Protein AF-A0A1I4HC28-F1 (afdb_monomer)

Mean predicted aligned error: 5.32 Å

Secondary structure (DSSP, 8-state):
---B-SSPPPP-TTEEEEEEEEETTEEEEEEEESSGGG-EEESS-HHHHHHHHHHHTT--HHHHHHHHHHHH---SS--EEEETTTTEEE---SSPPPP--

Radius of gyration: 13.85 Å; Cα contacts (8 Å, |Δi|>4): 143; chains: 1; bounding box: 39×30×32 Å

Nearest PDB structures (foldseek):
  5w0n-assembly1_A  TM=4.657E-01  e=3.094E+00  Homo sapiens
  8opt-assembly1_A  TM=4.638E-01  e=3.300E+00  Homo sapiens
  5lge-assembly1_A  TM=4.095E-01  e=3.300E+00  Homo sapiens
  5lge-assembly2_C  TM=3.679E-01  e=2.900E+00  Homo sapiens
  5lge-assembly1_B  TM=4.099E-01  e=5.188E+00  Homo sapiens

Foldseek 3Di:
DAAEDQDDDADALQFPDWFWDQDPPGIKIWTDGVDNVPIYIYPDDSQRNVQVNLVVVVHGPVVQLVVQCVVVVDNPQGKGPSDVVRPDIDGDDPDGDDPDD

InterPro domains:
  IPR010461 Competence protein ComK [PF06338] (10-91)

Solvent-accessible surface area (backbone atoms only — not comparable to full-atom values): 6066 Å² total; per-residue (Å²): 129,89,44,78,36,100,60,85,73,89,80,51,67,56,49,72,44,71,39,42,40,81,50,99,84,57,58,37,16,38,40,38,38,76,54,72,89,69,35,36,27,22,71,55,51,49,69,53,50,50,39,52,47,26,48,76,74,76,43,50,52,66,58,39,48,52,51,29,24,71,74,68,67,38,79,76,62,38,59,31,70,79,38,76,89,73,64,28,67,51,73,60,74,91,69,54,70,72,81,87,127

Sequence (101 aa):
MEILMEKIKEISPTTLAIVGYEAEEGFLTRVIEYEEADDYETTFSTQQVMGMTCKAFGISLKGLIEGARMLSGITHKPPIAVDRISGMYFFLSKKGLKPAI

Organism: NCBI:txid334253

Structure (mmCIF, N/CA/C/O backbone):
data_AF-A0A1I4HC28-F1
#
_entry.id   AF-A0A1I4HC28-F1
#
loop_
_atom_site.group_PDB
_atom_site.id
_atom_site.type_symbol
_atom_site.label_atom_id
_atom_site.label_alt_id
_atom_site.label_comp_id
_atom_site.label_asym_id
_atom_site.label_entity_id
_atom_site.label_seq_id
_atom_site.pdbx_PDB_ins_code
_atom_site.Cartn_x
_atom_site.Cartn_y
_atom_site.Cartn_z
_atom_site.occupancy
_atom_site.B_iso_or_equiv
_atom_site.auth_seq_id
_atom_site.auth_comp_id
_atom_site.auth_asym_id
_atom_site.auth_atom_id
_atom_site.pdbx_PDB_model_num
ATOM 1 N N . MET A 1 1 ? 14.203 -7.765 -13.866 1.00 52.41 1 MET A N 1
ATOM 2 C CA . MET A 1 1 ? 15.084 -6.587 -13.708 1.00 52.41 1 MET A CA 1
ATOM 3 C C . MET A 1 1 ? 14.418 -5.719 -12.666 1.00 52.41 1 MET A C 1
ATOM 5 O O . MET A 1 1 ? 13.345 -5.209 -12.946 1.00 52.41 1 MET A O 1
ATOM 9 N N . GLU A 1 2 ? 14.968 -5.656 -11.457 1.00 59.47 2 GLU A N 1
ATOM 10 C CA . GLU A 1 2 ? 14.383 -4.876 -10.361 1.00 59.47 2 GLU A CA 1
ATOM 11 C C . GLU A 1 2 ? 14.641 -3.391 -10.635 1.00 59.47 2 GLU A C 1
ATOM 13 O O . GLU A 1 2 ? 15.763 -2.900 -10.522 1.00 59.47 2 GLU A O 1
ATOM 18 N N . ILE A 1 3 ? 13.619 -2.691 -11.129 1.00 72.94 3 ILE A N 1
ATOM 19 C CA . ILE A 1 3 ? 13.704 -1.253 -11.370 1.00 72.94 3 ILE A CA 1
ATOM 20 C C . ILE A 1 3 ? 13.394 -0.558 -10.051 1.00 72.94 3 ILE A C 1
ATOM 22 O O . ILE A 1 3 ? 12.241 -0.534 -9.617 1.00 72.94 3 ILE A O 1
ATOM 26 N N . LEU A 1 4 ? 14.417 0.038 -9.441 1.00 81.50 4 LEU A N 1
ATOM 27 C CA . LEU A 1 4 ? 14.226 0.942 -8.317 1.00 81.50 4 LEU A CA 1
ATOM 28 C C . LEU A 1 4 ? 13.683 2.285 -8.822 1.00 81.50 4 LEU A C 1
ATOM 30 O O . LEU A 1 4 ? 14.302 2.957 -9.649 1.00 81.50 4 LEU A O 1
ATOM 34 N N . MET A 1 5 ? 12.521 2.681 -8.315 1.00 78.94 5 MET A N 1
ATOM 35 C CA . MET A 1 5 ? 11.805 3.884 -8.709 1.00 78.94 5 MET A CA 1
ATOM 36 C C . MET A 1 5 ? 11.498 4.751 -7.482 1.00 78.94 5 MET A C 1
ATOM 38 O O . MET A 1 5 ? 10.671 4.429 -6.629 1.00 78.94 5 MET A O 1
ATOM 42 N N . GLU A 1 6 ? 12.130 5.924 -7.432 1.00 83.19 6 GLU A N 1
ATOM 43 C CA . GLU A 1 6 ? 11.948 6.942 -6.378 1.00 83.19 6 GLU A CA 1
ATOM 44 C C . GLU A 1 6 ? 10.722 7.845 -6.619 1.00 83.19 6 GLU A C 1
ATOM 46 O O . GLU A 1 6 ? 10.591 8.956 -6.105 1.00 83.19 6 GLU A O 1
ATOM 51 N N . LYS A 1 7 ? 9.787 7.353 -7.431 1.00 83.44 7 LYS A N 1
ATOM 52 C CA . LYS A 1 7 ? 8.453 7.904 -7.650 1.00 83.44 7 LYS A CA 1
ATOM 53 C C . LYS A 1 7 ? 7.491 6.728 -7.711 1.00 83.44 7 LYS A C 1
ATOM 55 O O . LYS A 1 7 ? 7.818 5.699 -8.280 1.00 83.44 7 LYS A O 1
ATOM 60 N N . ILE A 1 8 ? 6.301 6.873 -7.150 1.00 84.19 8 ILE A N 1
ATOM 61 C CA . ILE A 1 8 ? 5.300 5.804 -7.186 1.00 84.19 8 ILE A CA 1
ATOM 62 C C . ILE A 1 8 ? 4.485 5.941 -8.480 1.00 84.19 8 ILE A C 1
ATOM 64 O O . ILE A 1 8 ? 4.045 7.049 -8.806 1.00 84.19 8 ILE A O 1
ATOM 68 N N . LYS A 1 9 ? 4.310 4.836 -9.222 1.00 89.62 9 LYS A N 1
ATOM 69 C CA . LYS A 1 9 ? 3.308 4.732 -10.296 1.00 89.62 9 LYS A CA 1
ATOM 70 C C . 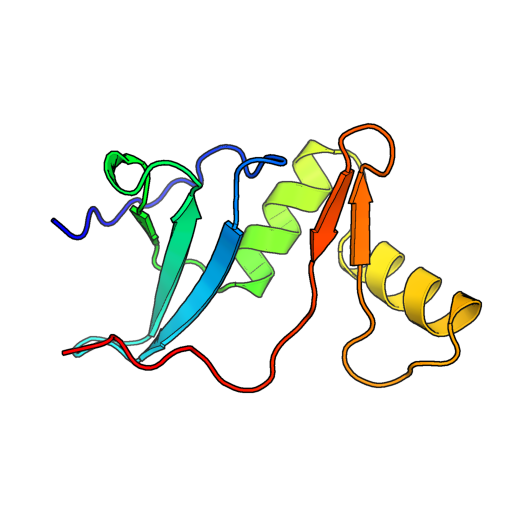LYS A 1 9 ? 1.903 4.836 -9.688 1.00 89.62 9 LYS A C 1
ATOM 72 O O . LYS A 1 9 ? 1.711 4.732 -8.479 1.00 89.62 9 LYS A O 1
ATOM 77 N N . GLU A 1 10 ? 0.902 5.082 -10.518 1.00 90.00 10 GLU A N 1
ATOM 78 C CA . GLU A 1 10 ? -0.477 5.020 -10.046 1.00 90.00 10 GLU A CA 1
ATOM 79 C C . GLU A 1 10 ? -0.813 3.586 -9.623 1.00 90.00 10 GLU A C 1
ATOM 81 O O . GLU A 1 10 ? -0.683 2.662 -10.418 1.00 90.00 10 GLU A O 1
ATOM 86 N N . ILE A 1 11 ? -1.229 3.412 -8.368 1.00 94.56 11 ILE A N 1
ATOM 87 C CA . ILE A 1 11 ? -1.772 2.140 -7.888 1.00 94.56 11 ILE A CA 1
ATOM 88 C C . ILE A 1 11 ? -3.213 2.042 -8.369 1.00 94.56 11 ILE A C 1
ATOM 90 O O . ILE A 1 11 ? -4.006 2.957 -8.127 1.00 94.56 11 ILE A O 1
ATOM 94 N N . SER A 1 12 ? -3.539 0.931 -9.019 1.00 92.94 12 SER A N 1
ATOM 95 C CA . SER A 1 12 ? -4.793 0.749 -9.740 1.00 92.94 12 SER A CA 1
ATOM 96 C C . SER A 1 12 ? -5.430 -0.613 -9.417 1.00 92.94 12 SER A C 1
ATOM 98 O O . SER A 1 12 ? -4.845 -1.418 -8.689 1.00 92.94 12 SER A O 1
ATOM 100 N N . PRO A 1 13 ? -6.627 -0.917 -9.948 1.00 93.25 13 PRO A N 1
ATOM 101 C CA . PRO A 1 13 ? -7.231 -2.243 -9.822 1.00 93.25 13 PRO A CA 1
ATOM 102 C C . PRO A 1 13 ? -6.393 -3.390 -10.407 1.00 93.25 13 PRO A C 1
ATOM 104 O O . PRO A 1 13 ? -6.661 -4.544 -10.083 1.00 93.25 13 PRO A O 1
ATOM 107 N N . THR A 1 14 ? -5.407 -3.104 -11.267 1.00 93.38 14 THR A N 1
ATOM 108 C CA . THR A 1 14 ? -4.460 -4.111 -11.780 1.00 93.38 14 THR A CA 1
ATOM 109 C C . THR A 1 14 ? -3.335 -4.425 -10.801 1.00 93.38 14 THR A C 1
ATOM 111 O O . THR A 1 14 ? -2.677 -5.453 -10.960 1.00 93.38 14 THR A O 1
AT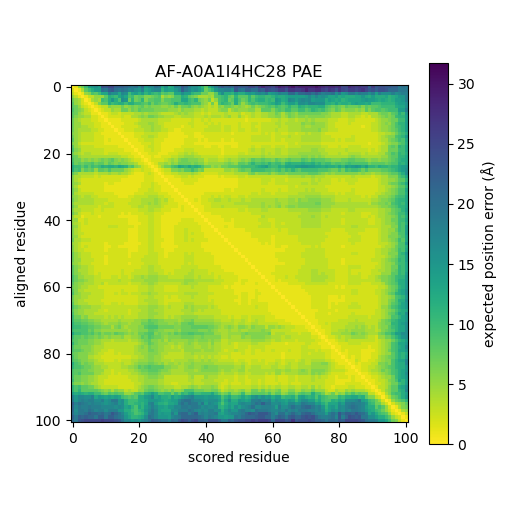OM 114 N N . THR A 1 15 ? -3.126 -3.584 -9.784 1.00 94.94 15 THR A N 1
ATOM 115 C CA . THR A 1 15 ? -2.099 -3.811 -8.773 1.00 94.94 15 THR A CA 1
ATOM 116 C C . THR A 1 15 ? -2.501 -5.010 -7.923 1.00 94.94 15 THR A C 1
ATOM 118 O O . THR A 1 15 ? -3.476 -4.970 -7.171 1.00 94.94 15 THR A O 1
ATOM 121 N N . LEU A 1 16 ? -1.720 -6.083 -8.006 1.00 94.06 16 LEU A N 1
ATOM 122 C CA . LEU A 1 16 ? -1.974 -7.329 -7.291 1.00 94.06 16 LEU A CA 1
ATOM 123 C C . LEU A 1 16 ? -1.514 -7.254 -5.836 1.00 94.06 16 LEU A C 1
ATOM 125 O O . LEU A 1 16 ? -2.201 -7.744 -4.935 1.00 94.06 16 LEU A O 1
ATOM 129 N N . ALA A 1 17 ? -0.341 -6.666 -5.588 1.00 93.50 17 ALA A N 1
ATOM 130 C CA . ALA A 1 17 ? 0.214 -6.596 -4.244 1.00 93.50 17 ALA A CA 1
ATOM 131 C C . ALA A 1 17 ? 1.220 -5.457 -4.063 1.00 93.50 17 ALA A C 1
ATOM 133 O O . ALA A 1 17 ? 1.935 -5.067 -4.977 1.00 93.50 17 ALA A O 1
ATOM 134 N N . ILE A 1 18 ? 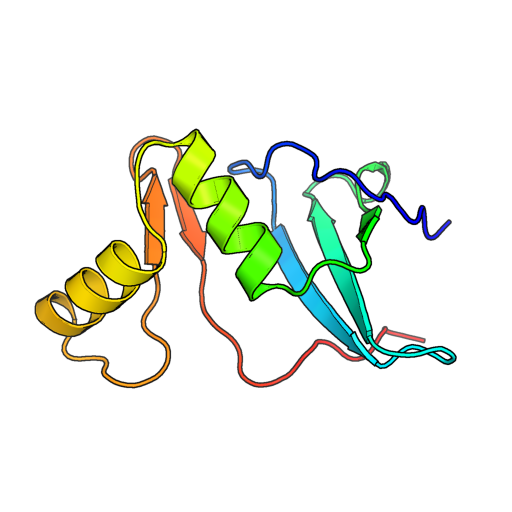1.317 -4.969 -2.827 1.00 94.06 18 ILE A N 1
ATOM 135 C CA . ILE A 1 18 ? 2.354 -4.032 -2.386 1.00 94.06 18 ILE A CA 1
ATOM 136 C C . ILE A 1 18 ? 3.052 -4.686 -1.200 1.00 94.06 18 ILE A C 1
ATOM 138 O O . ILE A 1 18 ? 2.467 -4.846 -0.123 1.00 94.06 18 ILE A O 1
ATOM 142 N N . VAL A 1 19 ? 4.290 -5.121 -1.411 1.00 93.19 19 VAL A N 1
ATOM 143 C CA . VAL A 1 19 ? 4.995 -6.037 -0.515 1.00 93.19 19 VAL A CA 1
ATOM 144 C C . VAL A 1 19 ? 6.323 -5.432 -0.106 1.00 93.19 19 VAL A C 1
ATOM 146 O O . VAL A 1 19 ? 7.188 -5.187 -0.933 1.00 93.19 19 VAL A O 1
ATOM 149 N N . GLY A 1 20 ? 6.489 -5.220 1.194 1.00 91.25 20 GLY A N 1
ATOM 150 C CA . GLY A 1 20 ? 7.765 -4.809 1.760 1.00 91.25 20 GLY A CA 1
ATOM 151 C C . GLY A 1 20 ? 8.633 -6.015 2.114 1.00 91.25 20 GLY A C 1
ATOM 152 O O . GLY A 1 20 ? 8.111 -7.001 2.647 1.00 91.25 20 GLY A O 1
ATOM 153 N N . TYR A 1 21 ? 9.933 -5.924 1.855 1.00 88.44 21 TYR A N 1
ATOM 154 C CA . TYR A 1 21 ? 10.924 -6.946 2.176 1.00 88.44 21 TYR A CA 1
ATOM 155 C C . TYR A 1 21 ? 12.272 -6.312 2.546 1.00 88.44 21 TYR A C 1
ATOM 157 O O . TYR A 1 21 ? 12.572 -5.165 2.214 1.00 88.44 21 TYR A O 1
ATOM 165 N N . GLU A 1 22 ? 13.066 -7.071 3.293 1.00 88.06 22 GLU A N 1
ATOM 166 C CA . GLU A 1 22 ? 14.433 -6.701 3.647 1.00 88.06 22 GLU A CA 1
ATOM 167 C C . GLU A 1 22 ? 15.354 -7.025 2.466 1.00 88.06 22 GLU A C 1
ATOM 169 O O . GLU A 1 22 ? 15.308 -8.137 1.933 1.00 88.06 22 GLU A O 1
ATOM 174 N N . ALA A 1 23 ? 16.143 -6.042 2.047 1.00 85.06 23 ALA A N 1
ATOM 175 C CA . ALA A 1 23 ? 17.148 -6.161 0.997 1.00 85.06 23 ALA A CA 1
ATOM 176 C C . ALA A 1 23 ? 18.553 -6.177 1.624 1.00 85.06 23 ALA A C 1
ATOM 178 O O . ALA A 1 23 ? 18.702 -5.950 2.825 1.00 85.06 23 ALA A O 1
ATOM 179 N N . GLU A 1 24 ? 19.592 -6.424 0.820 1.00 82.56 24 GLU A N 1
ATOM 180 C CA . GLU A 1 24 ? 20.984 -6.369 1.305 1.00 82.56 24 GLU A CA 1
ATOM 181 C C . GLU A 1 24 ? 21.314 -5.008 1.938 1.00 82.56 24 GLU A C 1
ATOM 183 O O . GLU A 1 24 ? 21.976 -4.941 2.973 1.00 82.56 24 GLU A O 1
ATOM 188 N N . GLU A 1 25 ? 20.775 -3.930 1.363 1.00 81.62 25 GLU A N 1
ATOM 189 C CA . GLU A 1 25 ? 20.888 -2.570 1.882 1.00 81.62 25 GLU A CA 1
ATOM 190 C C . GLU A 1 25 ? 19.509 -2.016 2.268 1.00 81.62 25 GLU A C 1
ATOM 192 O O . GLU A 1 25 ? 18.878 -1.243 1.548 1.00 81.62 25 GLU A O 1
ATOM 197 N N . GLY A 1 26 ? 19.029 -2.404 3.451 1.00 84.06 26 GLY A N 1
ATOM 198 C CA . GLY A 1 26 ? 17.852 -1.801 4.075 1.00 84.06 26 GLY A CA 1
ATOM 199 C C . GLY A 1 26 ? 16.530 -2.474 3.706 1.00 84.06 26 GLY A C 1
ATOM 200 O O . GLY A 1 26 ? 16.401 -3.694 3.751 1.00 84.06 26 GLY A O 1
ATOM 201 N N . PHE A 1 27 ? 15.499 -1.673 3.434 1.00 86.56 27 PHE A N 1
ATOM 202 C CA . PHE A 1 27 ? 14.140 -2.160 3.200 1.00 86.56 27 PHE A CA 1
ATOM 203 C C . PHE A 1 27 ? 13.591 -1.587 1.903 1.00 86.56 27 PHE A C 1
ATOM 205 O O . PHE A 1 27 ? 13.633 -0.374 1.693 1.00 86.56 27 PHE A O 1
ATOM 212 N N . LEU A 1 28 ? 13.029 -2.457 1.075 1.00 92.25 28 LEU A N 1
ATOM 213 C CA . LEU A 1 28 ? 12.405 -2.092 -0.186 1.00 92.25 28 LEU A CA 1
ATOM 214 C C . LEU A 1 28 ? 10.946 -2.533 -0.192 1.00 92.25 28 LEU A C 1
ATOM 216 O O . LEU A 1 28 ? 10.530 -3.449 0.522 1.00 92.25 28 LEU A O 1
ATOM 220 N N . THR A 1 29 ? 10.151 -1.858 -1.009 1.00 92.69 29 THR A N 1
ATOM 221 C CA . THR A 1 29 ? 8.782 -2.259 -1.314 1.00 92.69 29 THR A CA 1
ATOM 222 C C . THR A 1 29 ? 8.683 -2.582 -2.791 1.00 92.69 29 THR A C 1
ATOM 224 O O . THR A 1 29 ? 8.943 -1.717 -3.621 1.00 92.69 29 THR A O 1
ATOM 227 N N . ARG A 1 30 ? 8.242 -3.798 -3.111 1.00 94.06 30 ARG A N 1
ATOM 228 C CA . ARG A 1 30 ? 7.853 -4.205 -4.459 1.00 94.06 30 ARG A CA 1
ATOM 229 C C . ARG A 1 30 ? 6.363 -3.969 -4.664 1.00 94.06 30 ARG A C 1
ATOM 231 O O . ARG A 1 30 ? 5.544 -4.360 -3.826 1.00 94.06 30 ARG A O 1
ATOM 238 N N . VAL A 1 31 ? 6.020 -3.335 -5.773 1.00 94.25 31 VAL A N 1
ATOM 239 C CA . VAL A 1 31 ? 4.654 -3.246 -6.285 1.00 94.25 31 VAL A CA 1
ATOM 240 C C . VAL A 1 31 ? 4.540 -4.258 -7.413 1.00 94.25 31 VAL A C 1
ATOM 242 O O . VAL A 1 31 ? 5.321 -4.209 -8.358 1.00 94.25 31 VAL A O 1
ATOM 245 N N . ILE A 1 32 ? 3.611 -5.194 -7.247 1.00 94.25 32 ILE A N 1
ATOM 246 C CA . ILE A 1 32 ? 3.355 -6.297 -8.168 1.00 94.25 32 ILE A CA 1
ATOM 247 C C . ILE A 1 32 ? 2.087 -5.955 -8.939 1.00 94.25 32 ILE A C 1
ATOM 249 O O . ILE A 1 32 ? 1.024 -5.782 -8.331 1.00 94.25 32 ILE A O 1
ATOM 253 N N . GLU A 1 33 ? 2.207 -5.850 -10.252 1.00 94.44 33 GLU A N 1
ATOM 254 C CA . GLU A 1 33 ? 1.114 -5.576 -11.179 1.00 94.44 33 GLU A CA 1
ATOM 255 C C . GLU A 1 33 ? 0.628 -6.8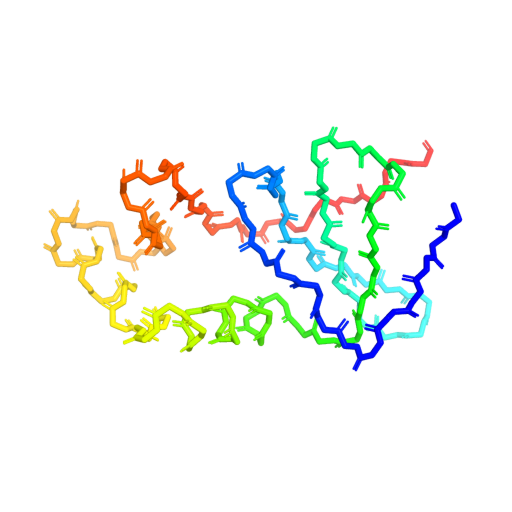70 -11.841 1.00 94.44 33 GLU A C 1
ATOM 257 O O . GLU A 1 33 ? 1.215 -7.941 -11.691 1.00 94.44 33 GLU A O 1
ATOM 262 N N . TYR A 1 34 ? -0.499 -6.791 -12.548 1.00 93.19 34 TYR A N 1
ATOM 263 C CA . TYR A 1 34 ? -1.019 -7.932 -13.302 1.00 93.19 34 TYR A CA 1
ATOM 264 C C . TYR A 1 34 ? -0.050 -8.388 -14.406 1.00 93.19 34 TYR A C 1
ATOM 266 O O . TYR A 1 34 ? 0.116 -9.586 -14.629 1.00 93.19 34 TYR A O 1
ATOM 274 N N . GLU A 1 35 ? 0.602 -7.432 -15.071 1.00 93.25 35 GLU A N 1
ATOM 275 C CA . GLU A 1 35 ? 1.668 -7.678 -16.039 1.00 93.25 35 GLU A CA 1
ATOM 276 C C . GLU A 1 35 ? 3.027 -7.555 -15.334 1.00 93.25 35 GLU A C 1
ATOM 278 O O . GLU A 1 35 ? 3.418 -6.466 -14.925 1.00 93.25 35 GLU A O 1
ATOM 283 N N . GLU A 1 36 ? 3.783 -8.652 -15.226 1.00 89.81 36 GLU A N 1
ATOM 284 C CA . GLU A 1 36 ? 5.070 -8.693 -14.496 1.00 89.81 36 GLU A CA 1
ATOM 285 C C . GLU A 1 36 ? 6.109 -7.690 -15.041 1.00 89.81 36 GLU A C 1
ATOM 287 O O . GLU A 1 36 ? 6.999 -7.239 -14.324 1.00 89.81 36 GLU A O 1
ATOM 292 N N . ALA A 1 37 ? 5.993 -7.292 -16.313 1.00 91.00 37 ALA A N 1
ATOM 293 C CA . ALA A 1 37 ? 6.846 -6.263 -16.910 1.00 91.00 37 ALA A CA 1
ATOM 294 C C . ALA A 1 37 ? 6.658 -4.868 -16.279 1.00 91.00 37 ALA A C 1
ATOM 296 O O . ALA A 1 37 ? 7.530 -4.008 -16.432 1.00 91.00 37 ALA A O 1
ATOM 297 N N . ASP A 1 38 ? 5.536 -4.642 -15.593 1.00 91.06 38 ASP A N 1
ATOM 298 C CA . ASP A 1 38 ? 5.208 -3.385 -14.927 1.00 91.06 38 ASP A CA 1
ATOM 299 C C . ASP A 1 38 ? 5.591 -3.344 -13.446 1.00 91.06 38 ASP A C 1
ATOM 301 O O . ASP A 1 38 ? 5.583 -2.242 -12.870 1.00 91.06 38 ASP A O 1
ATOM 305 N N . ASP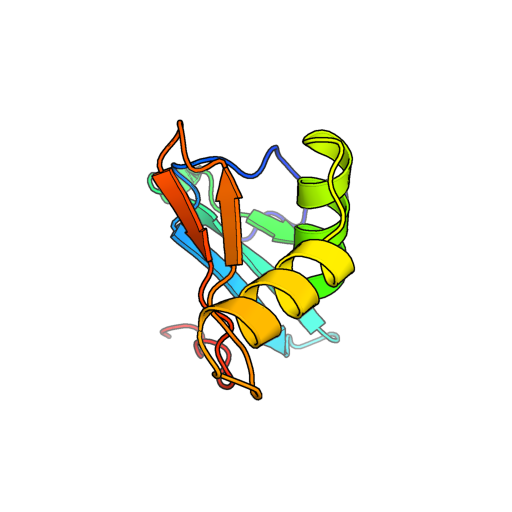 A 1 39 ? 5.985 -4.488 -12.874 1.00 93.06 39 ASP A N 1
ATOM 306 C CA . ASP A 1 39 ? 6.514 -4.600 -11.518 1.00 93.06 39 ASP A CA 1
ATOM 307 C C . ASP A 1 39 ? 7.672 -3.625 -11.305 1.00 93.06 39 ASP A C 1
ATOM 309 O O . ASP A 1 39 ? 8.524 -3.393 -12.170 1.00 93.06 39 ASP A O 1
ATOM 313 N N . TYR A 1 40 ? 7.719 -3.044 -10.113 1.00 93.81 40 TYR A N 1
ATOM 314 C CA . TYR A 1 40 ? 8.797 -2.139 -9.744 1.00 93.81 40 TYR A CA 1
ATOM 315 C C . TYR A 1 40 ? 9.020 -2.116 -8.240 1.00 93.81 40 TYR A C 1
ATOM 317 O O . TYR A 1 40 ? 8.186 -2.553 -7.444 1.00 93.81 40 TYR A O 1
ATOM 325 N N . GLU A 1 41 ? 10.158 -1.558 -7.850 1.00 94.19 41 GLU A N 1
ATOM 326 C CA . GLU A 1 41 ? 10.560 -1.435 -6.459 1.00 94.19 41 GLU A CA 1
ATOM 327 C C . GLU A 1 41 ? 10.760 0.017 -6.069 1.00 94.19 41 GLU A C 1
ATOM 329 O O . GLU A 1 41 ? 11.001 0.886 -6.902 1.00 94.19 41 GLU A O 1
ATOM 334 N N . THR A 1 42 ? 10.640 0.307 -4.783 1.00 93.69 42 THR A N 1
ATOM 335 C CA . THR A 1 42 ? 10.837 1.648 -4.245 1.00 93.69 42 THR A CA 1
ATOM 336 C C . THR A 1 42 ? 11.358 1.583 -2.817 1.00 93.69 42 THR A C 1
ATOM 338 O O . THR A 1 42 ? 11.071 0.631 -2.086 1.00 93.69 42 THR A O 1
ATOM 341 N N . THR A 1 43 ? 12.087 2.613 -2.392 1.00 93.12 43 THR A N 1
ATOM 342 C CA . THR A 1 43 ? 12.514 2.767 -0.993 1.00 93.12 43 THR A CA 1
ATOM 343 C C . THR A 1 43 ? 11.380 3.229 -0.070 1.00 93.12 43 THR A C 1
ATOM 345 O O . THR A 1 43 ? 11.502 3.162 1.155 1.00 93.12 43 THR A O 1
ATOM 348 N N . PHE A 1 44 ? 10.238 3.668 -0.616 1.00 93.44 44 PHE A N 1
ATOM 349 C CA . PHE A 1 44 ? 9.065 3.980 0.199 1.00 93.44 44 PHE A CA 1
ATOM 350 C C . PHE A 1 44 ? 8.521 2.720 0.879 1.00 93.44 44 PHE A C 1
ATOM 352 O O . PHE A 1 44 ? 8.342 1.679 0.254 1.00 93.44 44 PHE A O 1
ATOM 359 N N . SER A 1 45 ? 8.167 2.819 2.159 1.00 91.94 45 SER A N 1
ATOM 360 C CA . SER A 1 45 ? 7.461 1.742 2.863 1.00 91.94 45 SER A CA 1
ATOM 361 C C . SER A 1 45 ? 6.074 1.487 2.262 1.00 91.94 45 SER A C 1
ATOM 363 O O . SER A 1 45 ? 5.419 2.400 1.754 1.00 91.94 45 SER A O 1
ATOM 365 N N . THR A 1 46 ? 5.552 0.270 2.423 1.00 92.69 46 THR A N 1
ATOM 366 C CA . THR A 1 46 ? 4.184 -0.099 2.006 1.00 92.69 46 THR A CA 1
ATOM 367 C C . THR A 1 46 ? 3.118 0.874 2.525 1.00 92.69 46 THR A C 1
ATOM 369 O O . THR A 1 46 ? 2.169 1.212 1.819 1.00 92.69 46 THR A O 1
ATOM 372 N N . GLN A 1 47 ? 3.292 1.388 3.747 1.00 92.25 47 GLN A N 1
ATOM 373 C CA . GLN A 1 47 ? 2.394 2.375 4.340 1.00 92.25 47 GLN A CA 1
ATOM 374 C C . GLN A 1 47 ? 2.501 3.749 3.665 1.00 92.25 47 GLN A C 1
ATOM 376 O O . GLN A 1 47 ? 1.480 4.418 3.497 1.00 92.25 47 GLN A O 1
ATOM 381 N N . GLN A 1 48 ? 3.706 4.178 3.273 1.00 94.06 48 GLN A N 1
ATOM 382 C CA . GLN A 1 48 ? 3.892 5.402 2.489 1.00 94.06 48 GLN A CA 1
ATOM 383 C C . GLN A 1 48 ? 3.260 5.261 1.106 1.00 94.06 48 GLN A C 1
ATOM 385 O O . GLN A 1 48 ? 2.536 6.170 0.701 1.00 94.06 48 GLN A O 1
ATOM 390 N N . VAL A 1 49 ? 3.462 4.119 0.437 1.00 95.19 49 VAL A N 1
ATOM 391 C CA . VAL A 1 49 ? 2.855 3.830 -0.870 1.00 95.19 49 VAL A CA 1
ATOM 392 C C . VAL A 1 49 ? 1.336 3.929 -0.785 1.00 95.19 49 VAL A C 1
ATOM 394 O O . VAL A 1 49 ? 0.740 4.798 -1.420 1.00 95.19 49 VAL A O 1
ATOM 397 N N . MET A 1 50 ? 0.712 3.157 0.108 1.00 94.38 50 MET A N 1
ATOM 398 C CA . MET A 1 50 ? -0.741 3.196 0.301 1.00 94.38 50 MET A CA 1
ATOM 399 C C . MET A 1 50 ? -1.256 4.567 0.748 1.00 94.38 50 MET A C 1
ATOM 401 O O . MET A 1 50 ? -2.352 4.979 0.368 1.00 94.38 50 MET A O 1
ATOM 405 N N . GLY A 1 51 ? -0.484 5.288 1.564 1.00 94.75 51 GLY A N 1
ATOM 406 C CA . GLY A 1 51 ? -0.829 6.634 2.008 1.00 94.75 51 GLY A CA 1
ATOM 407 C C . GLY A 1 51 ? -0.864 7.641 0.859 1.00 94.75 51 GLY A C 1
ATOM 408 O O . GLY A 1 51 ? -1.774 8.469 0.812 1.00 94.75 51 GLY A O 1
ATOM 409 N N . MET A 1 52 ? 0.097 7.568 -0.065 1.00 94.81 52 MET A N 1
ATOM 410 C CA . MET A 1 52 ? 0.127 8.398 -1.271 1.00 94.81 52 MET A CA 1
ATOM 411 C C . MET A 1 52 ? -0.997 8.028 -2.239 1.00 94.81 52 MET A C 1
ATOM 413 O O . MET A 1 52 ? -1.691 8.932 -2.698 1.00 94.81 52 MET A O 1
ATOM 417 N N . THR A 1 53 ? -1.256 6.733 -2.446 1.00 93.88 53 THR A N 1
ATOM 418 C CA . THR A 1 53 ? -2.409 6.258 -3.225 1.00 93.88 53 THR A CA 1
ATOM 419 C C . THR A 1 53 ? -3.708 6.839 -2.682 1.00 93.88 53 THR A C 1
ATOM 421 O O . THR A 1 53 ? -4.419 7.525 -3.402 1.00 93.88 53 THR A O 1
ATOM 424 N N . CYS A 1 54 ? -3.993 6.670 -1.386 1.00 93.88 54 CYS A N 1
ATOM 425 C CA . CYS A 1 54 ? -5.220 7.199 -0.784 1.00 93.88 54 CYS A CA 1
ATOM 426 C C . CYS A 1 54 ? -5.373 8.713 -1.008 1.00 93.88 54 CYS A C 1
ATOM 428 O O . CYS A 1 54 ? -6.459 9.174 -1.351 1.00 93.88 54 CYS A O 1
ATOM 430 N N . LYS A 1 55 ? -4.285 9.485 -0.867 1.00 93.81 55 LYS A N 1
ATOM 431 C CA . LYS A 1 55 ? -4.310 10.935 -1.109 1.00 93.81 55 LYS A CA 1
ATOM 432 C C . LYS A 1 55 ? -4.673 11.281 -2.555 1.00 93.81 55 LYS A C 1
ATOM 434 O O . LYS A 1 55 ? -5.406 12.246 -2.749 1.00 93.81 55 LYS A O 1
ATOM 439 N N . ALA A 1 56 ? -4.203 10.511 -3.539 1.00 92.38 56 ALA A N 1
ATOM 440 C CA . ALA A 1 56 ? -4.557 10.711 -4.947 1.00 92.38 56 ALA A CA 1
ATOM 441 C C . ALA A 1 56 ? -6.065 10.516 -5.201 1.00 92.38 56 ALA A C 1
ATOM 443 O O . ALA A 1 56 ? -6.651 11.251 -5.988 1.00 92.38 56 ALA A O 1
ATOM 444 N N . PHE A 1 57 ? -6.709 9.612 -4.455 1.00 91.19 57 PHE A N 1
ATOM 445 C CA . PHE A 1 57 ? -8.164 9.401 -4.469 1.00 91.19 57 PHE A CA 1
ATOM 446 C C . PHE A 1 57 ? -8.946 10.367 -3.553 1.00 91.19 57 PHE A C 1
ATOM 448 O O . PHE A 1 57 ? -10.151 10.208 -3.370 1.00 91.19 57 PHE A O 1
ATOM 455 N N . GLY A 1 58 ? -8.293 11.364 -2.942 1.00 93.69 58 GLY A N 1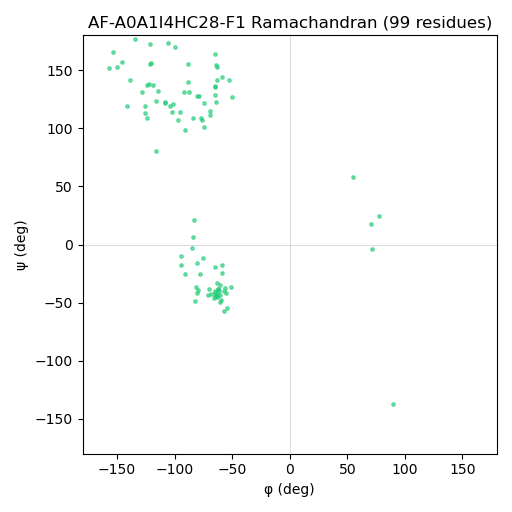
ATOM 456 C CA . GLY A 1 58 ? -8.948 12.326 -2.044 1.00 93.69 58 GLY A CA 1
ATOM 457 C C . GLY A 1 58 ? -9.384 11.740 -0.695 1.00 93.69 58 GLY A C 1
ATOM 458 O O . GLY A 1 58 ? -10.209 12.330 0.002 1.00 93.69 58 GLY A O 1
ATOM 459 N N . ILE A 1 59 ? -8.834 10.588 -0.305 1.00 94.19 59 ILE A N 1
ATOM 460 C CA . ILE A 1 59 ? -9.158 9.875 0.936 1.00 94.19 59 ILE A CA 1
ATOM 461 C C . ILE A 1 59 ? -7.910 9.692 1.809 1.00 94.19 59 ILE A C 1
ATOM 463 O O . ILE A 1 59 ? -6.784 9.998 1.420 1.00 94.19 59 ILE A O 1
ATOM 467 N N . SER A 1 60 ? -8.086 9.198 3.038 1.00 95.69 60 SER A N 1
ATOM 468 C CA . SER A 1 60 ? -6.962 8.911 3.937 1.00 95.69 60 SER A CA 1
ATOM 469 C C . SER A 1 60 ? -6.907 7.434 4.310 1.00 95.69 60 SER A C 1
ATOM 471 O O . SER A 1 60 ? -7.920 6.834 4.670 1.00 95.69 60 SER A O 1
ATOM 473 N N . LEU A 1 61 ? -5.697 6.866 4.301 1.00 94.81 61 LEU A N 1
ATOM 474 C CA . LEU A 1 61 ? -5.464 5.480 4.717 1.00 94.81 61 LEU A CA 1
ATOM 475 C C . LEU A 1 61 ? -5.954 5.231 6.153 1.00 94.81 61 LEU A C 1
ATOM 477 O O . LEU A 1 61 ? -6.567 4.206 6.436 1.00 94.81 61 LEU A O 1
ATOM 481 N N . LYS A 1 62 ? -5.734 6.197 7.055 1.00 95.19 62 LYS A N 1
ATOM 482 C CA . LYS A 1 62 ? -6.212 6.134 8.442 1.00 95.19 62 LYS A CA 1
ATOM 483 C C . LYS A 1 62 ? -7.739 6.037 8.508 1.00 95.19 62 LYS A C 1
ATOM 485 O O . LYS A 1 62 ? -8.245 5.147 9.184 1.00 95.19 62 LYS A O 1
ATOM 490 N N . GLY A 1 63 ? -8.451 6.904 7.786 1.00 95.56 63 GLY A N 1
ATOM 491 C CA . GLY A 1 63 ? -9.914 6.907 7.763 1.00 95.56 63 GLY A CA 1
ATOM 492 C C . GLY A 1 63 ? -10.496 5.603 7.216 1.00 95.56 63 GLY A C 1
ATOM 493 O O . GLY A 1 63 ? -11.446 5.078 7.789 1.00 95.56 63 GLY A O 1
ATOM 494 N N . LEU A 1 64 ? -9.885 5.024 6.174 1.00 94.62 64 LEU A N 1
ATOM 495 C CA . LEU A 1 64 ? -10.291 3.712 5.656 1.00 94.62 64 LEU A CA 1
ATOM 496 C C . LEU A 1 64 ? -10.102 2.597 6.689 1.00 94.62 64 LEU A C 1
ATOM 498 O O . LEU A 1 64 ? -10.999 1.781 6.879 1.00 94.62 64 LEU A O 1
ATOM 502 N N . ILE A 1 65 ? -8.959 2.571 7.381 1.00 94.50 65 ILE A N 1
ATOM 503 C CA . ILE A 1 65 ? -8.685 1.573 8.423 1.00 94.50 65 ILE A CA 1
ATOM 504 C C . ILE A 1 65 ? -9.676 1.719 9.587 1.00 94.50 65 ILE A C 1
ATOM 506 O O . ILE A 1 65 ? -10.193 0.719 10.080 1.00 94.50 65 ILE A O 1
ATOM 510 N N . GLU A 1 66 ? -9.947 2.944 10.040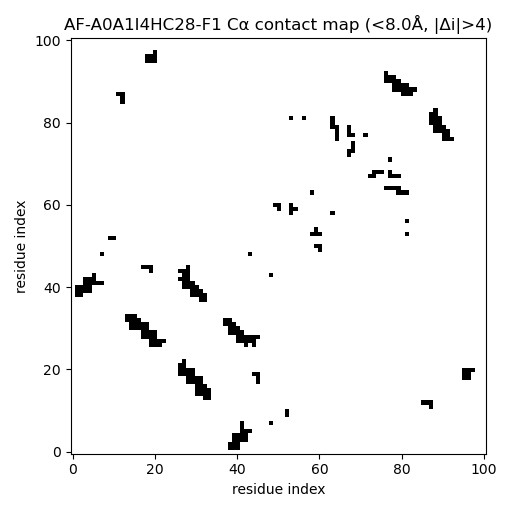 1.00 94.88 66 GLU A N 1
ATOM 511 C CA . GLU A 1 66 ? -10.894 3.212 11.132 1.00 94.88 66 GLU A CA 1
ATOM 512 C C . GLU A 1 66 ? -12.330 2.850 10.742 1.00 94.88 66 GLU A C 1
ATOM 514 O O . GLU A 1 66 ? -13.003 2.137 11.490 1.00 94.88 66 GLU A O 1
ATOM 519 N N . GLY A 1 67 ? -12.769 3.246 9.545 1.00 93.88 67 GLY A N 1
ATOM 520 C CA . GLY A 1 67 ? -14.076 2.872 9.009 1.00 93.88 67 GLY A CA 1
ATOM 521 C C . GLY A 1 67 ? -14.225 1.358 8.860 1.00 93.88 67 GLY A C 1
ATOM 522 O O . GLY A 1 67 ? -15.234 0.791 9.275 1.00 93.88 67 GLY A O 1
ATOM 523 N N . ALA A 1 68 ? -13.198 0.673 8.352 1.00 94.06 68 ALA A N 1
ATOM 524 C CA . ALA A 1 68 ? -13.218 -0.779 8.213 1.00 94.06 68 ALA A CA 1
ATOM 525 C C . ALA A 1 68 ? -13.287 -1.497 9.571 1.00 94.06 68 ALA A C 1
ATOM 527 O O . ALA A 1 68 ? -14.048 -2.457 9.706 1.00 94.06 68 ALA A O 1
ATOM 528 N N . ARG A 1 69 ? -12.565 -1.018 10.597 1.00 94.31 69 ARG A N 1
ATOM 529 C CA . ARG A 1 69 ? -12.682 -1.535 11.977 1.00 94.31 69 ARG A CA 1
ATOM 530 C C . ARG A 1 69 ? -14.098 -1.382 12.516 1.00 94.31 69 ARG A C 1
ATOM 532 O O . ARG A 1 69 ? -14.642 -2.335 13.063 1.00 94.31 69 ARG A O 1
ATOM 539 N N . MET A 1 70 ? -14.678 -0.195 12.348 1.00 94.94 70 MET A N 1
ATOM 540 C CA . MET A 1 70 ? -16.017 0.121 12.841 1.00 94.94 70 MET A CA 1
ATOM 541 C C . MET A 1 70 ? -17.091 -0.747 12.175 1.00 94.94 70 MET A C 1
ATOM 543 O O . MET A 1 70 ? -17.983 -1.237 12.859 1.00 94.94 70 MET A O 1
ATOM 547 N N . LEU A 1 71 ? -16.999 -0.953 10.858 1.00 93.56 71 LEU A N 1
ATOM 548 C CA . LEU A 1 71 ? -18.010 -1.682 10.088 1.00 93.56 71 LEU A CA 1
ATOM 549 C C . LEU A 1 71 ? -17.888 -3.205 10.211 1.00 93.56 71 LEU A C 1
ATOM 551 O O . LEU A 1 71 ? -18.901 -3.893 10.264 1.00 93.56 71 LEU A O 1
ATOM 555 N N . SER A 1 72 ? -16.663 -3.739 10.221 1.00 90.44 72 SER A N 1
ATOM 556 C CA . SER A 1 72 ? -16.435 -5.194 10.200 1.00 90.44 72 SER A CA 1
ATOM 557 C C . SER A 1 72 ? -16.247 -5.818 11.584 1.00 90.44 72 SER A C 1
ATOM 559 O O . SER A 1 72 ? -16.294 -7.038 11.709 1.00 90.44 72 SER A O 1
ATOM 561 N N . GLY A 1 73 ? -15.954 -5.017 12.615 1.00 90.25 73 GLY A N 1
ATOM 562 C CA . GLY A 1 73 ? -15.513 -5.511 13.924 1.00 90.25 73 GLY A CA 1
ATOM 563 C C . GLY A 1 73 ? -14.086 -6.083 13.935 1.00 90.25 73 GLY A C 1
ATOM 564 O O . GLY A 1 73 ? -13.572 -6.436 14.998 1.00 90.25 73 GLY A O 1
ATOM 565 N N . ILE A 1 74 ? -13.403 -6.153 12.784 1.00 89.31 74 ILE A N 1
ATOM 566 C CA . ILE A 1 74 ? -12.016 -6.621 12.686 1.00 89.31 74 ILE A CA 1
ATOM 567 C C . ILE A 1 74 ? -11.089 -5.510 13.176 1.00 89.31 74 ILE A C 1
ATOM 569 O O . ILE A 1 74 ? -10.868 -4.510 12.499 1.00 89.31 74 ILE A O 1
ATOM 573 N N . THR A 1 75 ? -10.503 -5.690 14.357 1.00 85.38 75 THR A N 1
ATOM 574 C CA . THR A 1 75 ? -9.647 -4.671 14.989 1.00 85.38 75 THR A CA 1
ATOM 575 C C . THR A 1 75 ? -8.216 -4.679 14.449 1.00 85.38 75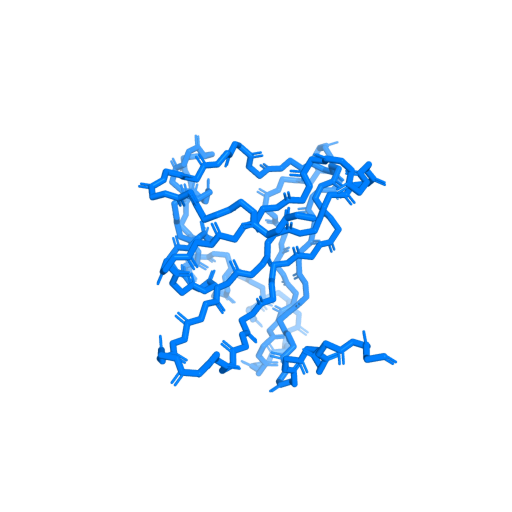 THR A C 1
ATOM 577 O O . THR A 1 75 ? -7.586 -3.627 14.275 1.00 85.38 75 THR A O 1
ATOM 580 N N . HIS A 1 76 ? -7.694 -5.864 14.143 1.00 86.56 76 HIS A N 1
ATOM 581 C CA . HIS A 1 76 ? -6.321 -6.056 13.705 1.00 86.56 76 HIS A CA 1
ATOM 582 C C . HIS A 1 76 ? -6.252 -6.257 12.188 1.00 86.56 76 HIS A C 1
ATOM 584 O O . HIS A 1 76 ? -6.669 -7.296 11.686 1.00 86.56 76 HIS A O 1
ATOM 590 N N . LYS A 1 77 ? -5.632 -5.294 11.489 1.00 84.75 77 LYS A N 1
ATOM 591 C CA . LYS A 1 77 ? -5.373 -5.344 10.039 1.00 84.75 77 LYS A CA 1
ATOM 592 C C . LYS A 1 77 ? -6.647 -5.592 9.208 1.00 84.75 77 LYS A C 1
ATOM 594 O O . LYS A 1 77 ? -6.710 -6.581 8.483 1.00 84.75 77 LYS A O 1
ATOM 59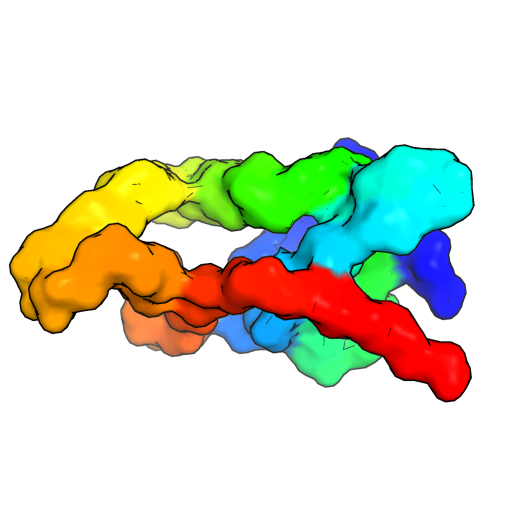9 N N . PRO A 1 78 ? -7.667 -4.721 9.328 1.00 90.88 78 PRO A N 1
ATOM 600 C CA . PRO A 1 78 ? -8.894 -4.881 8.558 1.00 90.88 78 PRO A CA 1
ATOM 601 C C . PRO A 1 78 ? -8.613 -4.756 7.048 1.00 90.88 78 PRO A C 1
ATOM 603 O O . PRO A 1 78 ? -7.670 -4.054 6.662 1.00 90.88 78 PRO A O 1
ATOM 606 N N . PRO A 1 79 ? -9.428 -5.392 6.191 1.00 90.69 79 PRO A N 1
ATOM 607 C CA . PRO A 1 79 ? -9.403 -5.114 4.762 1.00 90.69 79 PRO A CA 1
ATOM 608 C C . PRO A 1 79 ? -9.814 -3.661 4.510 1.00 90.69 79 PRO A C 1
ATOM 610 O O . PRO A 1 79 ? -10.714 -3.141 5.171 1.00 90.69 79 PRO A O 1
ATOM 613 N N . ILE A 1 80 ? -9.169 -3.009 3.548 1.00 93.19 80 ILE A N 1
ATOM 614 C CA . ILE A 1 80 ? -9.486 -1.634 3.158 1.00 93.19 80 ILE A CA 1
ATOM 615 C C . ILE A 1 80 ? -10.027 -1.611 1.732 1.00 93.19 80 ILE A C 1
ATOM 617 O O . ILE A 1 80 ? -9.456 -2.211 0.825 1.00 93.19 80 ILE A O 1
ATOM 621 N N . ALA A 1 81 ? -11.142 -0.912 1.548 1.00 93.19 81 ALA A N 1
ATOM 622 C CA . ALA A 1 81 ? -11.718 -0.633 0.240 1.00 93.19 81 ALA A CA 1
ATOM 623 C C . ALA A 1 81 ? -11.259 0.762 -0.185 1.00 93.19 81 ALA A C 1
ATOM 625 O O . ALA A 1 81 ? -11.697 1.746 0.410 1.00 93.19 81 ALA A O 1
ATOM 626 N N . VAL A 1 82 ? -10.347 0.845 -1.154 1.00 93.38 82 VAL A N 1
ATOM 627 C CA . VAL A 1 82 ? -9.800 2.132 -1.612 1.00 93.38 82 VAL A CA 1
ATOM 628 C C . VAL A 1 82 ? -10.763 2.770 -2.604 1.00 93.38 82 VAL A C 1
ATOM 630 O O . VAL A 1 82 ? -11.169 3.910 -2.404 1.00 93.38 82 VAL A O 1
ATOM 633 N N . ASP A 1 83 ? -11.213 2.001 -3.596 1.00 92.50 83 ASP A N 1
ATOM 634 C CA . ASP A 1 83 ? -12.323 2.380 -4.463 1.00 92.50 83 ASP A CA 1
ATOM 635 C C . ASP A 1 83 ? -13.195 1.161 -4.785 1.00 92.50 83 ASP A C 1
ATOM 637 O O . ASP A 1 83 ? -12.752 0.175 -5.365 1.00 92.50 83 ASP A O 1
ATOM 641 N N . ARG A 1 84 ? -14.471 1.231 -4.397 1.00 86.38 84 ARG A N 1
ATOM 642 C CA . ARG A 1 84 ? -15.425 0.130 -4.587 1.00 86.38 84 ARG A CA 1
ATOM 643 C C . ARG A 1 84 ? -15.941 0.044 -6.018 1.00 86.38 84 ARG A C 1
ATOM 645 O O . ARG A 1 84 ? -16.368 -1.032 -6.418 1.00 86.38 84 ARG A O 1
ATOM 652 N N . ILE A 1 85 ? -15.939 1.155 -6.758 1.00 91.88 85 ILE A N 1
ATOM 653 C CA . ILE A 1 85 ? -16.462 1.191 -8.130 1.00 91.88 85 ILE A CA 1
ATOM 654 C C . ILE A 1 85 ? -15.513 0.432 -9.055 1.00 91.88 85 ILE A C 1
ATOM 656 O O . ILE A 1 85 ? -15.961 -0.381 -9.858 1.00 91.88 85 ILE A O 1
ATOM 660 N N . SER A 1 86 ? -14.209 0.648 -8.893 1.00 88.31 86 SER A N 1
ATOM 661 C CA . SER A 1 86 ? -13.174 -0.050 -9.658 1.00 88.31 86 SER A CA 1
ATOM 662 C C . SER A 1 86 ? -12.771 -1.416 -9.090 1.00 88.31 86 SER A C 1
ATOM 664 O O . SER A 1 86 ? -11.979 -2.120 -9.707 1.00 88.31 86 SER A O 1
ATOM 666 N N . GLY A 1 87 ? -13.323 -1.824 -7.941 1.00 88.56 87 GLY A N 1
ATOM 667 C CA . GLY A 1 87 ? -13.020 -3.120 -7.328 1.00 88.56 87 GLY A CA 1
ATOM 668 C C . GLY A 1 87 ? -11.675 -3.169 -6.596 1.00 88.56 87 GLY A C 1
ATOM 669 O O . GLY A 1 87 ? -11.101 -4.242 -6.431 1.00 88.56 87 GLY A O 1
ATOM 670 N N . MET A 1 88 ? -11.168 -2.026 -6.139 1.00 93.12 88 MET A N 1
ATOM 671 C CA . MET A 1 88 ? -9.836 -1.897 -5.559 1.00 93.12 88 MET A CA 1
ATOM 672 C C . MET A 1 88 ? -9.859 -2.102 -4.033 1.00 93.12 88 MET A C 1
ATOM 674 O O . MET A 1 88 ? -10.177 -1.193 -3.252 1.00 93.12 88 MET A O 1
ATOM 678 N N . TYR A 1 89 ? -9.509 -3.318 -3.603 1.00 92.38 89 TYR A N 1
ATOM 679 C CA . TYR A 1 89 ? -9.475 -3.745 -2.200 1.00 92.38 89 TYR A CA 1
ATOM 680 C C . TYR A 1 89 ? -8.092 -4.273 -1.813 1.00 92.38 89 TYR A C 1
ATOM 682 O O . TYR A 1 89 ? -7.513 -5.081 -2.531 1.00 92.38 89 TYR A O 1
ATOM 690 N N . PHE A 1 90 ? -7.600 -3.890 -0.633 1.00 91.50 90 PHE A N 1
ATOM 691 C CA . PHE A 1 90 ? -6.315 -4.364 -0.114 1.00 91.50 90 PHE A CA 1
ATOM 692 C C . PHE A 1 90 ? -6.465 -5.047 1.243 1.00 91.50 90 PHE A C 1
ATOM 694 O O . PHE A 1 90 ? -7.150 -4.561 2.148 1.00 91.50 90 PHE A O 1
ATOM 701 N N . PHE A 1 91 ? -5.753 -6.161 1.403 1.00 89.31 91 PHE A N 1
ATOM 702 C CA . PHE A 1 91 ? -5.692 -6.935 2.638 1.00 89.31 91 PHE A CA 1
ATOM 703 C C . PHE A 1 91 ? -4.320 -6.761 3.284 1.00 89.31 91 PHE A C 1
ATOM 705 O O . PHE A 1 91 ? -3.283 -7.061 2.695 1.00 89.31 91 PHE A O 1
ATOM 712 N N . LEU A 1 92 ? -4.299 -6.277 4.524 1.00 84.62 92 LEU A N 1
ATOM 713 C CA . LEU A 1 92 ? -3.054 -6.022 5.241 1.00 84.62 92 LEU A CA 1
ATOM 714 C C . LEU A 1 92 ? -2.451 -7.341 5.768 1.00 84.62 92 LEU A C 1
ATOM 716 O O . LEU A 1 92 ? -2.948 -7.918 6.736 1.00 84.62 92 LEU A O 1
ATOM 720 N N . SER A 1 93 ? -1.337 -7.800 5.189 1.00 76.62 93 SER A N 1
ATOM 721 C CA . SER A 1 93 ? -0.626 -9.012 5.641 1.00 76.62 93 SER A CA 1
ATOM 722 C C . SER A 1 93 ? 0.413 -8.730 6.742 1.00 76.62 93 SER A C 1
ATOM 724 O O . SER A 1 93 ? 0.897 -7.611 6.921 1.00 76.62 93 SER A O 1
ATOM 726 N N . LYS A 1 94 ? 0.732 -9.745 7.563 1.00 63.31 94 LYS A N 1
ATOM 727 C CA . LYS A 1 94 ? 1.819 -9.732 8.572 1.00 63.31 94 LYS A CA 1
ATOM 728 C C . LYS A 1 94 ? 3.157 -10.242 8.044 1.00 63.31 94 LYS A C 1
ATOM 730 O O . LYS A 1 94 ? 4.172 -9.877 8.621 1.00 63.31 94 LYS A O 1
ATOM 735 N N . LYS A 1 95 ? 3.158 -11.080 7.010 1.00 61.38 95 LYS A N 1
ATOM 736 C CA . LYS A 1 95 ? 4.381 -11.635 6.430 1.00 61.38 95 LYS A CA 1
ATOM 737 C C . LYS A 1 95 ? 4.598 -10.968 5.079 1.00 61.38 95 LYS A C 1
ATOM 739 O O . LYS A 1 95 ? 3.695 -11.027 4.245 1.00 61.38 95 LYS A O 1
ATOM 744 N N . GLY A 1 96 ? 5.754 -10.332 4.892 1.00 56.84 96 GLY A N 1
ATOM 745 C CA . GLY A 1 96 ? 6.247 -10.052 3.545 1.00 56.84 96 GLY A CA 1
ATOM 746 C C . GLY A 1 96 ? 6.390 -11.380 2.804 1.00 56.84 96 GLY A C 1
ATOM 747 O O . GLY A 1 96 ? 6.689 -12.405 3.432 1.00 56.84 96 GLY A O 1
ATOM 748 N N . LEU A 1 97 ? 6.115 -11.395 1.502 1.00 54.75 97 LEU A N 1
ATOM 749 C CA . LEU A 1 97 ? 6.512 -12.543 0.698 1.00 54.75 97 LEU A CA 1
ATOM 750 C C . LEU A 1 97 ? 8.038 -12.585 0.713 1.00 54.75 97 LEU A C 1
ATOM 752 O O . LEU A 1 97 ? 8.691 -11.573 0.473 1.00 54.75 97 LEU A O 1
ATOM 756 N N . LYS A 1 98 ? 8.604 -13.747 1.048 1.00 50.94 98 LYS A N 1
ATOM 757 C CA . LYS A 1 98 ? 10.015 -13.974 0.751 1.00 50.94 98 LYS A CA 1
ATOM 758 C C . LYS A 1 98 ? 10.137 -13.984 -0.775 1.00 50.94 98 LYS A C 1
ATOM 760 O O . LYS A 1 98 ? 9.281 -14.623 -1.394 1.00 50.94 98 LYS A O 1
ATOM 765 N N . PRO A 1 99 ? 11.140 -13.312 -1.365 1.00 46.44 99 PRO A N 1
ATOM 766 C CA . PRO A 1 99 ? 11.424 -13.482 -2.781 1.00 46.44 99 PRO A CA 1
ATOM 767 C C . PRO A 1 99 ? 11.523 -14.984 -3.065 1.00 46.44 99 PRO A C 1
ATOM 769 O O . PRO A 1 99 ? 12.204 -15.706 -2.331 1.00 46.44 99 PRO A O 1
ATOM 772 N N . ALA A 1 100 ? 10.763 -15.471 -4.045 1.00 48.41 100 ALA A N 1
ATOM 773 C CA . ALA A 1 100 ? 10.945 -16.828 -4.532 1.00 48.41 100 ALA A CA 1
ATOM 774 C C . ALA A 1 100 ? 12.289 -16.841 -5.267 1.00 48.41 100 ALA A C 1
ATOM 776 O O . ALA A 1 100 ? 12.444 -16.142 -6.265 1.00 48.41 100 ALA A O 1
ATOM 777 N N . ILE A 1 101 ? 13.261 -17.541 -4.683 1.00 39.38 101 ILE A N 1
ATOM 778 C CA . ILE A 1 101 ? 14.582 -17.801 -5.267 1.00 39.38 101 ILE A CA 1
ATOM 779 C C . ILE A 1 101 ? 14.437 -18.923 -6.291 1.00 39.38 101 ILE A C 1
ATOM 781 O O . ILE A 1 101 ? 13.729 -19.903 -5.953 1.00 39.38 101 ILE A O 1
#

pLDDT: mean 87.25, std 12.24, range [39.38, 95.69]